Protein AF-A0A935RB87-F1 (afdb_monomer_lite)

Sequence (55 aa):
MKLNTDHLQRCIRTLESSLTMLSQAAPDSIDYEVFLDDARSIEAVLREKFGDGAT

Secondary structure (DSSP, 8-state):
----HHHHHHHHHHHHHHHHHHHHS-TTSHHHHHHHHHHHHHHHHHHHHH-TT--

Radius of gyration: 13.44 Å; chains: 1; bounding box: 30×21×34 Å

Foldseek 3Di:
DPPPVVVVVVVVVVLVVLVVVLVVDDCPDPSVVVSVVVVVVVVVVCCVVPVPPDD

Structure (mmCIF, N/CA/C/O backbone):
data_AF-A0A935RB87-F1
#
_entry.id   AF-A0A935RB87-F1
#
loop_
_atom_site.group_PDB
_atom_site.id
_atom_site.type_symbol
_atom_site.label_atom_id
_atom_site.label_alt_id
_atom_site.label_comp_id
_atom_site.label_asym_id
_atom_site.label_entity_id
_atom_site.label_seq_id
_atom_site.pdbx_PDB_ins_code
_atom_site.Cartn_x
_atom_site.Cartn_y
_atom_site.Cartn_z
_atom_site.occupancy
_atom_site.B_iso_or_equiv
_atom_site.auth_seq_id
_atom_site.auth_comp_id
_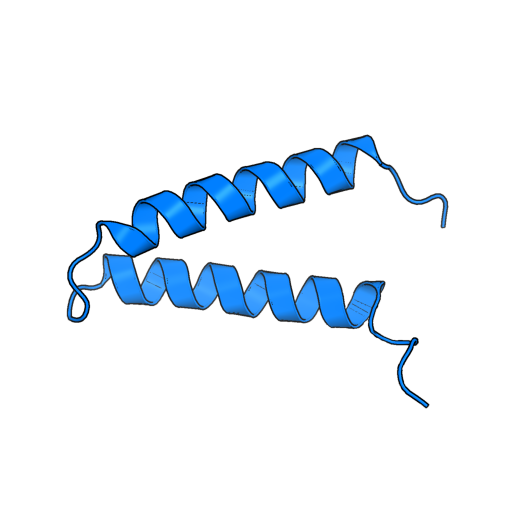atom_site.auth_asym_id
_atom_site.auth_atom_id
_atom_site.pdbx_PDB_model_num
ATOM 1 N N . MET A 1 1 ? 11.269 2.166 -23.698 1.00 45.16 1 MET A N 1
ATOM 2 C CA . MET A 1 1 ? 11.249 2.965 -22.451 1.00 45.16 1 MET A CA 1
ATOM 3 C C . MET A 1 1 ? 12.260 2.342 -21.491 1.00 45.16 1 MET A C 1
ATOM 5 O O . MET A 1 1 ? 12.153 1.148 -21.257 1.00 45.16 1 MET A O 1
ATOM 9 N N . LYS A 1 2 ? 13.295 3.060 -21.026 1.00 56.38 2 LYS A N 1
ATOM 10 C CA . LYS A 1 2 ? 14.228 2.507 -20.022 1.00 56.38 2 LYS A CA 1
ATOM 11 C C . LYS A 1 2 ? 13.494 2.471 -18.683 1.00 56.38 2 LYS A C 1
ATOM 13 O O . LYS A 1 2 ? 13.115 3.526 -18.183 1.00 56.38 2 LYS A O 1
ATOM 18 N N . LEU A 1 3 ? 13.263 1.276 -18.146 1.00 59.66 3 LEU A N 1
ATOM 19 C CA . LEU A 1 3 ? 12.728 1.103 -16.799 1.00 59.66 3 LEU A CA 1
ATOM 20 C C . LEU A 1 3 ? 13.680 1.795 -15.821 1.00 59.66 3 LEU A C 1
ATOM 22 O O . LEU A 1 3 ? 14.860 1.453 -15.747 1.00 59.66 3 LEU A O 1
ATOM 26 N N . ASN A 1 4 ? 13.183 2.820 -15.132 1.00 77.06 4 ASN A N 1
ATOM 27 C CA . ASN A 1 4 ? 13.944 3.499 -14.098 1.00 77.06 4 ASN A CA 1
ATOM 28 C C . ASN A 1 4 ? 13.765 2.713 -12.797 1.00 77.06 4 ASN A C 1
ATOM 30 O O . ASN A 1 4 ? 12.755 2.861 -12.109 1.00 77.06 4 ASN A O 1
ATOM 34 N N . THR A 1 5 ? 14.733 1.853 -12.494 1.00 77.62 5 THR A N 1
ATOM 35 C CA . THR A 1 5 ? 14.720 0.988 -11.309 1.00 77.62 5 THR A CA 1
ATOM 36 C C . THR A 1 5 ? 14.558 1.783 -10.010 1.00 77.62 5 THR A C 1
ATOM 38 O O . THR A 1 5 ? 13.859 1.322 -9.112 1.00 77.62 5 THR A 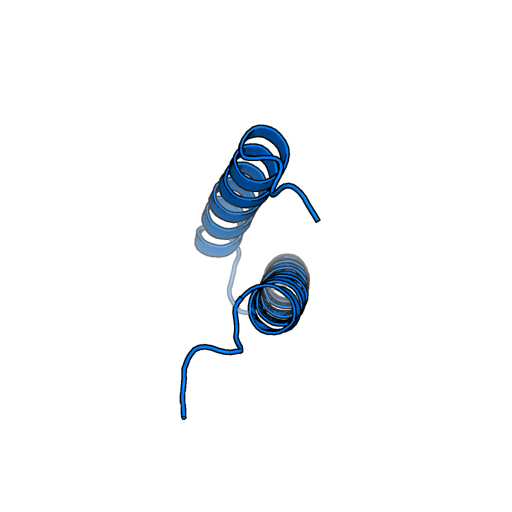O 1
ATOM 41 N N . ASP A 1 6 ? 15.084 3.011 -9.935 1.00 81.38 6 ASP A N 1
ATOM 42 C CA . ASP A 1 6 ? 14.926 3.879 -8.760 1.00 81.38 6 ASP A CA 1
ATOM 43 C C . ASP A 1 6 ? 13.477 4.348 -8.590 1.00 81.38 6 ASP A C 1
ATOM 45 O O . ASP A 1 6 ? 12.969 4.457 -7.474 1.00 81.38 6 ASP A O 1
ATOM 49 N N . HIS A 1 7 ? 12.790 4.626 -9.702 1.00 78.69 7 HIS A N 1
ATOM 50 C CA . HIS A 1 7 ? 11.375 4.988 -9.677 1.00 78.69 7 HIS A CA 1
ATOM 51 C C . HIS A 1 7 ? 10.524 3.811 -9.193 1.00 78.69 7 HIS A C 1
ATOM 53 O O . HIS A 1 7 ? 9.683 3.987 -8.315 1.00 78.69 7 HIS A O 1
ATOM 59 N N . LEU A 1 8 ? 10.813 2.602 -9.681 1.00 78.75 8 LEU A N 1
ATOM 60 C CA . LEU A 1 8 ? 10.120 1.386 -9.250 1.00 78.75 8 LEU A CA 1
ATOM 61 C C . LEU A 1 8 ? 10.356 1.084 -7.771 1.00 78.75 8 LEU A C 1
ATOM 63 O O . LEU A 1 8 ? 9.408 0.778 -7.054 1.00 78.75 8 LEU A O 1
ATOM 67 N N . GLN A 1 9 ? 11.587 1.241 -7.281 1.00 84.12 9 GLN A N 1
ATOM 68 C CA . GLN A 1 9 ? 11.885 1.078 -5.859 1.00 84.12 9 GLN A CA 1
ATOM 69 C C . GLN A 1 9 ? 11.129 2.078 -4.978 1.00 84.12 9 GLN A C 1
ATOM 71 O O . GLN A 1 9 ? 10.695 1.711 -3.888 1.00 84.12 9 GLN A O 1
ATOM 76 N N . ARG A 1 10 ? 10.936 3.327 -5.427 1.00 83.69 10 ARG A N 1
ATOM 77 C CA . ARG A 1 10 ? 10.097 4.292 -4.696 1.00 83.69 10 ARG A CA 1
ATOM 78 C C . ARG A 1 10 ? 8.636 3.856 -4.674 1.00 83.69 10 ARG A C 1
ATOM 80 O O . ARG A 1 10 ? 8.045 3.868 -3.603 1.00 83.69 10 ARG A O 1
ATOM 87 N N . CYS A 1 11 ? 8.088 3.419 -5.809 1.00 81.94 11 CYS A N 1
ATOM 88 C CA . CYS A 1 11 ? 6.719 2.904 -5.878 1.00 81.94 11 CYS A CA 1
ATOM 89 C C . CYS A 1 11 ? 6.509 1.704 -4.939 1.00 81.94 11 CYS A C 1
ATOM 91 O O . CYS A 1 11 ? 5.525 1.676 -4.206 1.00 81.94 11 CYS A O 1
ATOM 93 N N . ILE A 1 12 ? 7.457 0.759 -4.904 1.00 84.31 12 ILE A N 1
ATO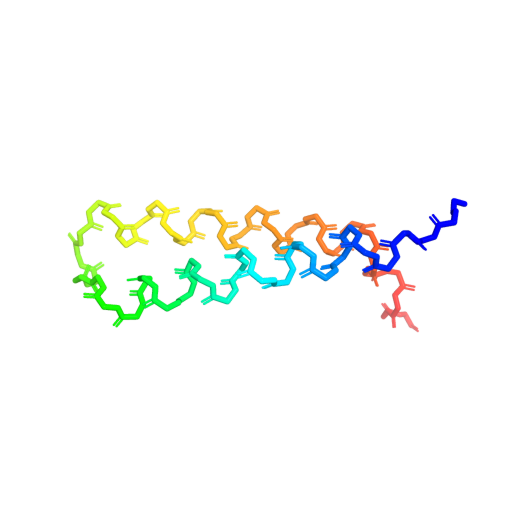M 94 C CA . ILE A 1 12 ? 7.413 -0.405 -4.002 1.00 84.31 12 ILE A CA 1
ATOM 95 C C . ILE A 1 12 ? 7.424 0.035 -2.532 1.00 84.31 12 ILE A C 1
ATOM 97 O O . ILE A 1 12 ? 6.595 -0.420 -1.755 1.00 84.31 12 ILE A O 1
ATOM 101 N N . ARG A 1 13 ? 8.300 0.968 -2.142 1.00 85.81 13 ARG A N 1
ATOM 102 C CA . ARG A 1 13 ? 8.352 1.453 -0.750 1.00 85.81 13 ARG A CA 1
ATOM 103 C C . ARG A 1 13 ? 7.083 2.184 -0.325 1.00 85.81 13 ARG A C 1
ATOM 105 O O . ARG A 1 13 ? 6.642 2.042 0.813 1.00 85.81 13 ARG A O 1
ATOM 112 N N . THR A 1 14 ? 6.498 2.978 -1.220 1.00 82.69 14 THR A N 1
ATOM 113 C CA . THR A 1 14 ? 5.215 3.640 -0.959 1.00 82.69 14 THR A CA 1
ATOM 114 C C . THR A 1 14 ? 4.113 2.606 -0.738 1.00 82.69 14 THR A C 1
ATOM 116 O O . THR A 1 14 ? 3.369 2.726 0.229 1.00 82.69 14 THR A O 1
ATOM 119 N N . LEU A 1 15 ? 4.072 1.549 -1.555 1.00 78.56 15 LEU A N 1
ATOM 120 C CA . LEU A 1 15 ? 3.142 0.432 -1.380 1.00 78.56 15 LEU A CA 1
ATOM 121 C C . LEU A 1 15 ? 3.308 -0.276 -0.035 1.00 78.56 15 LEU A C 1
ATOM 123 O O . LEU A 1 15 ? 2.324 -0.487 0.665 1.00 78.56 15 LEU A O 1
ATOM 127 N N . GLU A 1 16 ? 4.537 -0.632 0.338 1.00 85.44 16 GLU A N 1
ATOM 128 C CA . GLU A 1 16 ? 4.826 -1.296 1.616 1.00 85.44 16 GLU A CA 1
ATOM 129 C C . GLU A 1 16 ? 4.362 -0.445 2.809 1.00 85.44 16 GLU A C 1
ATOM 131 O O . GLU A 1 16 ? 3.780 -0.968 3.765 1.00 85.44 16 GLU A O 1
ATOM 136 N N . SER A 1 17 ? 4.554 0.877 2.734 1.00 84.06 17 SER A N 1
ATOM 137 C CA . SER A 1 17 ? 4.065 1.814 3.747 1.00 84.06 17 SER A CA 1
ATOM 138 C C . SER A 1 17 ? 2.536 1.852 3.797 1.00 84.06 17 SER A C 1
ATOM 140 O O . SER A 1 17 ? 1.970 1.710 4.880 1.00 84.06 17 SER A O 1
ATOM 142 N N . SER A 1 18 ? 1.857 2.002 2.655 1.00 76.69 18 SER A N 1
ATOM 143 C CA . SER A 1 18 ? 0.388 2.034 2.603 1.00 76.69 18 SER A CA 1
ATOM 144 C C . SER A 1 18 ? -0.227 0.721 3.089 1.00 76.69 18 SER A C 1
ATOM 146 O O . SER A 1 18 ? -1.196 0.740 3.840 1.00 76.69 18 SER A O 1
ATOM 148 N N . LEU A 1 19 ? 0.376 -0.422 2.749 1.00 79.81 19 LEU A N 1
ATOM 149 C CA . LEU A 1 19 ? -0.060 -1.740 3.215 1.00 79.81 19 LEU A CA 1
ATOM 150 C C . LEU A 1 19 ? 0.125 -1.898 4.731 1.00 79.81 19 LEU A C 1
ATOM 152 O O . LEU A 1 19 ? -0.731 -2.457 5.416 1.00 79.81 19 LEU A O 1
ATOM 156 N N . THR A 1 20 ? 1.229 -1.373 5.269 1.00 84.12 20 THR A N 1
ATOM 157 C CA . THR A 1 20 ? 1.464 -1.347 6.717 1.00 84.12 20 THR A CA 1
ATOM 158 C C . THR A 1 20 ? 0.380 -0.529 7.414 1.00 84.12 20 THR A C 1
ATOM 160 O O . THR A 1 20 ? -0.180 -0.998 8.401 1.00 84.12 20 THR A O 1
ATOM 163 N N . MET A 1 21 ? 0.023 0.644 6.882 1.00 78.44 21 MET A N 1
ATOM 164 C CA . MET A 1 21 ? -1.045 1.475 7.448 1.00 78.44 21 MET A CA 1
ATOM 165 C C . MET A 1 21 ? -2.426 0.818 7.325 1.00 78.44 21 MET A C 1
ATOM 167 O O . MET A 1 21 ? -3.155 0.771 8.314 1.00 78.44 21 MET A O 1
ATOM 171 N N . LEU A 1 22 ? -2.741 0.212 6.174 1.00 76.94 22 LEU A N 1
ATOM 172 C CA . LEU A 1 22 ? -3.958 -0.581 5.964 1.00 76.94 22 LEU A CA 1
ATOM 173 C C . LEU A 1 22 ? -4.091 -1.697 7.011 1.00 76.94 22 LEU A C 1
ATOM 175 O O . LEU A 1 22 ? -5.168 -1.888 7.565 1.00 76.94 22 LEU A O 1
ATOM 179 N N . SER A 1 23 ? -3.004 -2.418 7.313 1.00 76.56 23 SER A N 1
ATOM 180 C CA . SER A 1 23 ? -3.024 -3.535 8.274 1.00 76.56 23 SER A CA 1
ATOM 181 C C . SER A 1 23 ? -3.398 -3.122 9.703 1.00 76.56 23 SER A C 1
ATOM 183 O O . SER A 1 23 ? -3.794 -3.969 10.501 1.00 76.56 23 SER A O 1
ATOM 185 N N . GLN A 1 24 ? -3.238 -1.835 10.030 1.00 82.38 24 GLN A N 1
ATOM 186 C CA . GLN A 1 24 ? -3.545 -1.261 11.340 1.00 82.38 24 GLN A CA 1
ATOM 187 C C . GLN A 1 24 ? -4.905 -0.546 11.365 1.00 82.38 24 GLN A C 1
ATOM 189 O O . GLN A 1 24 ? -5.393 -0.209 12.443 1.00 82.38 24 GLN A O 1
ATOM 194 N N . ALA A 1 25 ? -5.509 -0.290 10.201 1.00 80.56 25 ALA A N 1
ATOM 195 C CA . ALA A 1 25 ? -6.794 0.385 10.093 1.00 80.56 25 ALA A CA 1
ATOM 196 C C . ALA A 1 25 ? -7.947 -0.572 10.437 1.00 80.56 25 ALA A C 1
ATOM 198 O O . ALA A 1 25 ? -7.912 -1.763 10.123 1.00 80.56 25 ALA A O 1
ATOM 199 N N . ALA A 1 26 ? -8.991 -0.047 11.083 1.00 83.44 26 ALA A N 1
ATOM 200 C CA . ALA A 1 26 ? -10.189 -0.833 11.353 1.00 83.44 26 ALA A CA 1
ATOM 201 C C . ALA A 1 26 ? -10.883 -1.177 10.017 1.00 83.44 26 ALA A C 1
ATOM 203 O O . ALA A 1 26 ? -11.060 -0.268 9.204 1.00 83.44 26 ALA A O 1
ATOM 204 N N . PRO A 1 27 ? -11.313 -2.431 9.784 1.00 77.75 27 PRO A N 1
ATOM 205 C CA . PRO A 1 27 ? -11.905 -2.852 8.507 1.00 77.75 27 PRO A CA 1
ATOM 206 C C . PRO A 1 27 ? -13.110 -2.016 8.046 1.00 77.75 27 PRO A C 1
ATOM 208 O O . PRO A 1 27 ? -13.324 -1.871 6.849 1.00 77.75 27 PRO A O 1
ATOM 211 N N . ASP A 1 28 ? -13.849 -1.425 8.989 1.00 84.12 28 ASP A N 1
ATOM 212 C CA . ASP A 1 28 ? -15.036 -0.599 8.723 1.00 84.12 28 ASP A CA 1
ATOM 213 C C . ASP A 1 28 ? -14.737 0.917 8.766 1.00 84.12 28 ASP A C 1
ATOM 215 O O . ASP A 1 28 ? -15.638 1.739 8.942 1.00 84.12 28 ASP A O 1
ATOM 219 N N . SER A 1 29 ? -13.462 1.313 8.681 1.00 84.62 29 SER A N 1
ATOM 220 C CA . SER A 1 29 ? -13.049 2.723 8.695 1.00 84.62 29 SER A CA 1
ATOM 221 C C . SER A 1 29 ? -12.879 3.297 7.290 1.00 84.62 29 SER A C 1
ATOM 223 O O . SER A 1 29 ? -12.460 2.609 6.362 1.00 84.62 29 SER A O 1
ATOM 225 N N . ILE A 1 30 ? -13.126 4.603 7.155 1.00 84.25 30 ILE A N 1
ATOM 226 C CA . ILE A 1 30 ? -12.864 5.358 5.918 1.00 84.25 30 ILE A CA 1
ATOM 227 C C . ILE A 1 30 ? -11.385 5.242 5.516 1.00 84.25 30 ILE A C 1
ATOM 229 O O . ILE A 1 30 ? -11.077 5.096 4.337 1.00 84.25 30 ILE A O 1
ATOM 233 N N . ASP A 1 31 ? -10.475 5.244 6.493 1.00 79.81 31 ASP A N 1
ATOM 234 C CA . ASP A 1 31 ? -9.040 5.086 6.246 1.00 79.81 31 ASP A CA 1
ATOM 235 C C . ASP A 1 31 ? -8.736 3.752 5.546 1.00 79.81 31 ASP A C 1
ATOM 237 O O . ASP A 1 31 ? -7.965 3.715 4.588 1.00 79.81 31 ASP A O 1
ATOM 241 N N . TYR A 1 32 ? -9.393 2.662 5.958 1.00 81.12 32 TYR A N 1
ATOM 242 C CA . TYR A 1 32 ? -9.250 1.352 5.320 1.00 81.12 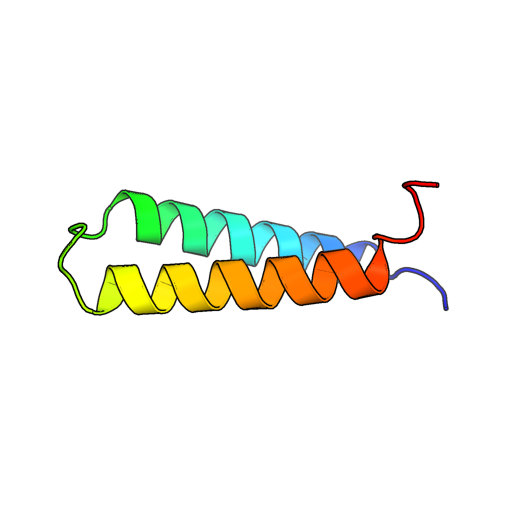32 TYR A CA 1
ATOM 243 C C . TYR A 1 32 ? -9.705 1.366 3.850 1.00 81.12 32 TYR A C 1
ATOM 245 O O . TYR A 1 32 ? -9.007 0.827 2.989 1.00 81.12 32 TYR A O 1
ATOM 253 N N . GLU A 1 33 ? -10.820 2.033 3.530 1.00 83.44 33 GLU A N 1
ATOM 254 C CA . GLU A 1 33 ? -11.290 2.160 2.143 1.00 83.44 33 GLU A CA 1
ATOM 255 C C . GLU A 1 33 ? -10.333 2.972 1.260 1.00 83.44 33 GLU A C 1
ATOM 257 O O . GLU A 1 33 ? -10.075 2.576 0.121 1.00 83.44 33 GLU A O 1
ATOM 262 N N . VAL A 1 34 ? -9.77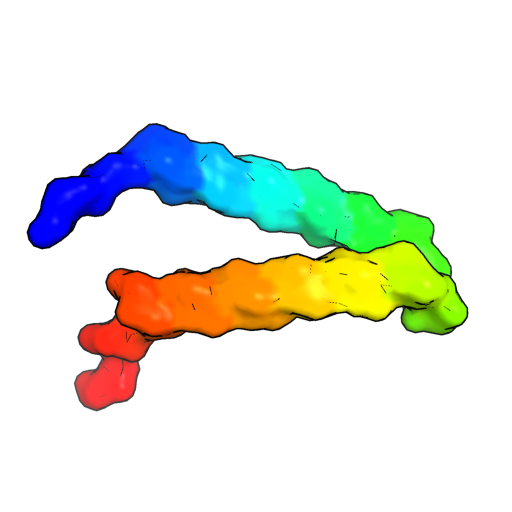2 4.065 1.789 1.00 83.06 34 VAL A N 1
ATOM 263 C CA . VAL A 1 34 ? -8.792 4.904 1.080 1.00 83.06 34 VAL A CA 1
ATOM 264 C C . VAL A 1 34 ? -7.542 4.097 0.732 1.00 83.06 34 VAL A C 1
ATOM 266 O O . VAL A 1 34 ? -7.102 4.097 -0.417 1.00 83.06 34 VAL A O 1
ATOM 269 N N . PHE A 1 35 ? -7.000 3.338 1.686 1.00 79.19 35 PHE A N 1
ATOM 270 C CA . PHE A 1 35 ? -5.821 2.510 1.433 1.00 79.19 35 PHE A CA 1
ATOM 271 C C . PHE A 1 35 ? -6.093 1.360 0.449 1.00 79.19 35 PHE A C 1
ATOM 273 O O . PHE A 1 35 ? -5.205 0.992 -0.325 1.00 79.19 35 PHE A O 1
ATOM 280 N N . LEU A 1 36 ? -7.303 0.787 0.448 1.00 81.75 36 LEU A N 1
ATOM 281 C CA . LEU A 1 36 ? -7.696 -0.202 -0.560 1.00 81.75 36 LEU A CA 1
ATOM 282 C C . LEU A 1 36 ? -7.776 0.406 -1.962 1.00 81.75 36 LEU A C 1
ATOM 284 O O . LEU A 1 36 ? -7.436 -0.267 -2.936 1.00 81.75 36 LEU A O 1
ATOM 288 N N . ASP A 1 37 ? -8.238 1.649 -2.079 1.00 83.88 37 ASP A N 1
ATOM 289 C CA . ASP A 1 37 ? -8.321 2.326 -3.369 1.00 83.88 37 ASP A CA 1
ATOM 290 C C . ASP A 1 37 ? -6.939 2.620 -3.955 1.00 83.88 37 ASP A C 1
ATOM 292 O O . ASP A 1 37 ? -6.670 2.277 -5.110 1.00 83.88 37 ASP A O 1
ATOM 296 N N . ASP A 1 38 ? -6.025 3.114 -3.119 1.00 80.75 38 ASP A N 1
ATOM 297 C CA . ASP A 1 38 ? -4.618 3.294 -3.480 1.00 80.75 38 ASP A CA 1
ATOM 298 C C . ASP A 1 38 ? -3.988 1.975 -3.951 1.00 80.75 38 ASP A C 1
ATOM 300 O O . ASP A 1 38 ? -3.325 1.928 -4.993 1.00 80.75 38 ASP A O 1
ATOM 304 N N . ALA A 1 39 ? -4.230 0.875 -3.228 1.00 79.25 39 ALA A N 1
ATOM 305 C CA . ALA A 1 39 ? -3.712 -0.442 -3.591 1.00 79.25 39 ALA A CA 1
ATOM 306 C C . ALA A 1 39 ? -4.234 -0.917 -4.960 1.00 79.25 39 ALA A C 1
ATOM 308 O O . ALA A 1 39 ? -3.444 -1.383 -5.785 1.00 79.25 39 ALA A O 1
ATOM 309 N N . ARG A 1 40 ? -5.536 -0.752 -5.237 1.00 84.31 40 ARG A N 1
ATOM 310 C CA . ARG A 1 40 ? -6.145 -1.102 -6.536 1.00 84.31 40 ARG A CA 1
ATOM 311 C C . ARG A 1 40 ? -5.608 -0.247 -7.679 1.00 84.31 40 ARG A C 1
ATOM 313 O O . ARG A 1 40 ? -5.325 -0.765 -8.758 1.00 84.31 40 ARG A O 1
ATOM 320 N N . SER A 1 41 ? -5.454 1.056 -7.452 1.00 82.50 41 SER A N 1
ATOM 321 C CA . SER A 1 41 ? -4.902 1.982 -8.445 1.00 82.50 41 SER A CA 1
ATOM 322 C C . SER A 1 41 ? -3.482 1.577 -8.842 1.00 82.50 41 SER A C 1
ATOM 324 O O . SER A 1 41 ? -3.137 1.512 -10.024 1.00 82.50 41 SER A O 1
ATOM 326 N N . ILE A 1 42 ? -2.665 1.198 -7.858 1.00 76.75 42 ILE A N 1
ATOM 327 C CA . ILE A 1 42 ? -1.298 0.759 -8.117 1.00 76.75 42 ILE A CA 1
ATOM 328 C C . ILE A 1 42 ? -1.269 -0.616 -8.795 1.00 76.75 42 ILE A C 1
ATOM 330 O O . ILE A 1 42 ? -0.490 -0.797 -9.729 1.00 76.75 42 ILE A O 1
ATOM 334 N N . GLU A 1 43 ? -2.129 -1.563 -8.406 1.00 81.31 43 GLU A N 1
ATOM 335 C CA . GLU A 1 43 ? -2.287 -2.837 -9.123 1.00 81.31 43 GLU A CA 1
ATOM 336 C C . GLU A 1 43 ? -2.592 -2.601 -10.609 1.00 81.31 43 GLU A C 1
ATOM 338 O O . GLU A 1 43 ? -1.953 -3.204 -11.473 1.00 81.31 43 GLU A O 1
ATOM 343 N N . ALA A 1 44 ? -3.512 -1.683 -10.922 1.00 81.94 44 ALA A N 1
ATOM 344 C CA . ALA A 1 44 ? -3.866 -1.345 -12.297 1.00 81.94 44 ALA A CA 1
ATOM 345 C C . ALA A 1 44 ? -2.666 -0.792 -13.081 1.00 81.94 44 ALA A C 1
ATOM 347 O O . ALA A 1 44 ? -2.396 -1.248 -14.193 1.00 81.94 44 ALA A O 1
ATOM 348 N N . VAL A 1 45 ? -1.899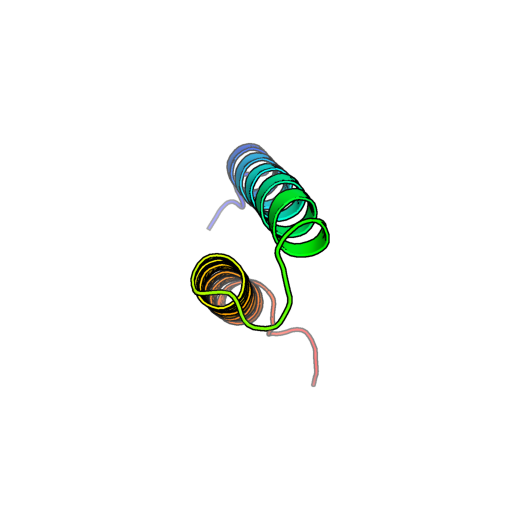 0.126 -12.484 1.00 79.12 45 VAL A N 1
ATOM 349 C CA . VAL A 1 45 ? -0.671 0.662 -13.094 1.00 79.12 45 VAL A CA 1
ATOM 350 C C . VAL A 1 45 ? 0.359 -0.445 -13.308 1.00 79.12 45 VAL A C 1
ATOM 352 O O . VAL A 1 45 ? 0.967 -0.527 -14.373 1.00 79.12 45 VAL A O 1
ATOM 355 N N . LEU A 1 46 ? 0.557 -1.325 -12.327 1.00 76.25 46 LEU A N 1
ATOM 356 C CA . LEU A 1 46 ? 1.496 -2.436 -12.454 1.00 76.25 46 LEU A CA 1
ATOM 357 C C . LEU A 1 46 ? 1.056 -3.408 -13.551 1.00 76.25 46 LEU A C 1
ATOM 359 O O . LEU A 1 46 ? 1.879 -3.830 -14.358 1.00 76.25 46 LEU A O 1
ATOM 363 N N . ARG A 1 47 ? -0.237 -3.711 -13.645 1.00 78.31 47 ARG A N 1
ATOM 364 C CA . ARG A 1 47 ? -0.784 -4.562 -14.701 1.00 78.31 47 ARG A CA 1
ATOM 365 C C . ARG A 1 47 ? -0.639 -3.927 -16.081 1.00 78.31 47 ARG A C 1
ATOM 367 O O . ARG A 1 47 ? -0.265 -4.619 -17.016 1.00 78.31 47 ARG A O 1
ATOM 374 N N . GLU A 1 48 ? -0.865 -2.626 -16.219 1.00 80.81 48 GLU A N 1
ATOM 375 C CA . GLU A 1 48 ? -0.653 -1.915 -17.485 1.00 80.81 48 GLU A CA 1
ATOM 376 C C . GLU A 1 48 ? 0.828 -1.912 -17.895 1.00 80.81 48 GLU A C 1
ATOM 378 O O . GLU A 1 48 ? 1.159 -2.057 -19.068 1.00 80.81 48 GLU A O 1
ATOM 383 N N . LYS A 1 49 ? 1.744 -1.743 -16.934 1.00 71.31 49 LYS A N 1
ATOM 384 C CA . LYS A 1 49 ? 3.181 -1.634 -17.223 1.00 71.31 49 LYS A CA 1
ATOM 385 C C . LYS A 1 49 ? 3.898 -2.980 -17.347 1.00 71.31 49 LYS A C 1
ATOM 387 O O . LYS A 1 49 ? 4.944 -3.027 -17.991 1.00 71.31 49 LYS A O 1
ATOM 392 N N . PHE A 1 50 ? 3.377 -4.037 -16.725 1.00 74.19 50 PHE A N 1
ATOM 393 C CA . PHE A 1 50 ? 4.060 -5.328 -16.576 1.00 74.19 50 PHE A CA 1
ATOM 394 C C . PHE A 1 50 ? 3.186 -6.554 -16.894 1.00 74.19 50 PHE A C 1
ATOM 396 O O . PHE A 1 50 ? 3.696 -7.670 -16.889 1.00 74.19 50 PHE A O 1
ATOM 403 N N . GLY A 1 51 ? 1.887 -6.379 -17.152 1.00 67.62 51 GLY A N 1
ATOM 404 C CA . GLY A 1 51 ? 0.911 -7.465 -17.308 1.00 67.62 51 GLY A CA 1
ATOM 405 C C . GLY A 1 51 ? 0.913 -8.185 -18.658 1.00 67.62 51 GLY A C 1
ATOM 406 O O . GLY A 1 51 ? 0.190 -9.169 -18.793 1.00 67.62 51 GLY A O 1
ATOM 407 N N . ASP A 1 52 ? 1.751 -7.781 -19.619 1.00 58.66 52 ASP A N 1
ATOM 408 C CA . ASP A 1 52 ? 1.928 -8.452 -20.924 1.00 58.66 52 ASP A CA 1
ATOM 409 C C . ASP A 1 52 ? 2.739 -9.771 -20.832 1.00 58.66 52 ASP A C 1
ATOM 411 O O . ASP A 1 52 ? 3.528 -10.108 -21.712 1.00 58.66 52 ASP A O 1
ATOM 415 N N . GLY A 1 53 ? 2.577 -10.532 -19.745 1.00 57.75 53 GLY A N 1
ATOM 416 C CA . GLY A 1 53 ? 3.326 -11.766 -19.466 1.00 57.75 53 GLY A CA 1
ATOM 417 C C . GLY A 1 53 ? 2.480 -13.026 -19.274 1.00 57.75 53 GLY A C 1
ATOM 418 O O . GLY A 1 53 ? 3.027 -14.052 -18.881 1.00 57.75 53 GLY A O 1
ATOM 419 N N . ALA A 1 54 ? 1.167 -12.970 -19.509 1.00 53.88 54 ALA A N 1
ATOM 420 C CA . ALA A 1 54 ? 0.284 -14.132 -19.413 1.00 53.88 54 ALA A CA 1
ATOM 421 C C . ALA A 1 54 ? -0.490 -14.321 -20.725 1.00 53.88 54 ALA A C 1
ATOM 423 O O . ALA A 1 54 ? -1.640 -13.904 -20.860 1.00 53.88 54 ALA A O 1
ATOM 424 N N . THR A 1 55 ? 0.158 -14.930 -21.714 1.00 44.22 55 THR A N 1
ATOM 425 C CA . THR A 1 55 ? -0.506 -15.613 -22.834 1.00 44.22 55 THR A CA 1
ATOM 426 C C . THR A 1 55 ? 0.194 -16.940 -23.060 1.00 44.22 55 THR A C 1
ATOM 428 O O . THR A 1 55 ? 1.444 -16.948 -22.996 1.00 44.22 55 THR A O 1
#

pLDDT: mean 77.02, std 9.79, range [44.22, 85.81]